Protein AF-A0A942DAX3-F1 (afdb_monomer)

Mean predicted aligned error: 3.67 Å

Nearest PDB structures (foldseek):
  7zh0-assembly1_A  TM=3.388E-01  e=2.167E+00  Homo sapiens
  7zh6-assembly1_A  TM=3.340E-01  e=2.064E+00  Homo sapiens
  6rw3-assembly4_D  TM=3.024E-01  e=4.294E+00  Plasmodium falciparum
  6m2l-assembly2_B  TM=2.937E-01  e=8.103E+00  Plasmodium falciparum
  4pgr-assembly1_A  TM=2.051E-01  e=5.221E+00  Bacillus subtilis subsp. subtilis str. 168

Sequence (147 aa):
MIRALINGLAGACALTVAHELVRKSKPNAPRLDILGMRSVSKVMSAFGIEPPTGETLKKYALVTDIVSNAIMFSGVGAKPGISPWLKGINLGLMAGVGAVTVPEKVGLGKDAALLTKKTTATAVTTVGLYVLGGLAAAAVAQIGRKK

Solvent-accessible surface area (backbone atoms only — not comparable to full-atom values): 7173 Å² total; per-residue (Å²): 110,69,70,20,46,53,16,1,39,46,7,18,52,47,25,54,52,52,47,53,53,44,43,76,75,34,97,70,40,44,35,62,69,58,50,33,32,42,50,48,38,50,54,32,48,74,72,75,37,86,54,68,61,74,68,61,26,49,52,52,18,52,52,49,50,40,52,53,36,11,60,59,31,14,59,31,52,67,56,84,96,59,60,28,53,62,41,6,43,51,54,7,45,54,49,15,51,42,62,44,62,42,38,65,75,69,74,54,53,97,60,35,36,50,31,23,42,69,42,73,69,16,31,51,47,40,25,50,38,31,26,50,10,14,42,45,11,12,54,49,35,48,62,69,62,78,109

Secondary structure (DSSP, 8-state):
-HHHHHHHHHHHHHHHHHHHHHHHH-TT---HHHHHHHHHHHHHHHTTPPPP-HHHHHHHHHHHHHHHHHHHHHHHHHSTTS-HHHHHHHHHHHHHHHHHHSTTTTTS-TTTTHHHHSSHHHHHHHHHHHHHHHHHHHHHHHHTT--

pLDDT: mean 93.31, std 7.3, range [48.12, 98.62]

Foldseek 3Di:
DVLLLVLLLQLLVQLVVLLVVQVVPDPQAAQLLLLLLLVQCVVCVVVVHHQDDDPVSSVVSSVCSSNVSSVLLSVLQDDPPDQSLVSLQVSLQVVLVCCQPVQCVPCSDPCSNSNQPVDPVSSVNSSVSSSSSSNSSSVSSVVVVVD

Structure (mmCIF, N/CA/C/O backbone):
data_AF-A0A942DAX3-F1
#
_entry.id   AF-A0A942DAX3-F1
#
loop_
_atom_site.group_PDB
_atom_site.id
_atom_site.type_symbol
_atom_site.label_atom_id
_atom_site.label_alt_id
_atom_site.label_comp_id
_atom_site.label_asym_id
_atom_site.label_entity_id
_atom_site.label_seq_id
_atom_site.pdbx_PDB_ins_code
_atom_site.Cartn_x
_atom_site.Cartn_y
_atom_site.Cartn_z
_atom_site.occupancy
_atom_site.B_iso_or_equiv
_atom_site.auth_seq_id
_atom_site.auth_comp_id
_atom_site.auth_asym_id
_atom_site.auth_atom_id
_atom_site.pdbx_PDB_model_num
ATOM 1 N N . MET A 1 1 ? 7.184 -8.492 -19.674 1.00 74.00 1 MET A N 1
ATOM 2 C CA . MET A 1 1 ? 6.366 -8.998 -18.549 1.00 74.00 1 MET A CA 1
ATOM 3 C C . MET A 1 1 ? 7.163 -9.107 -17.245 1.00 74.00 1 MET A C 1
ATOM 5 O O . MET A 1 1 ? 6.914 -8.326 -16.342 1.00 74.00 1 MET A O 1
ATOM 9 N N . ILE A 1 2 ? 8.170 -9.987 -17.151 1.00 86.12 2 ILE A N 1
ATOM 10 C CA . ILE A 1 2 ? 8.876 -10.295 -15.885 1.00 86.12 2 ILE A CA 1
ATOM 11 C C . I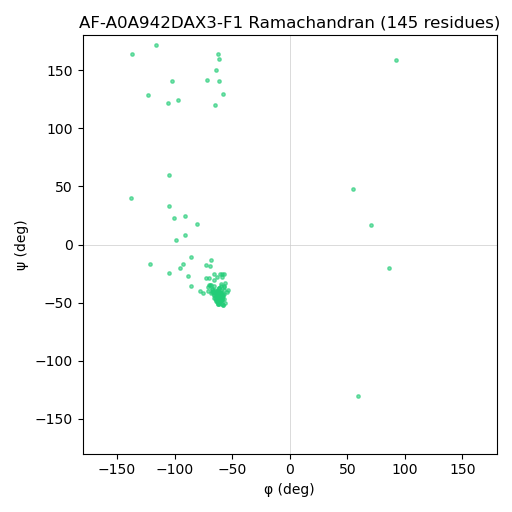LE A 1 2 ? 9.514 -9.059 -15.227 1.00 86.12 2 ILE A C 1
ATOM 13 O O . ILE A 1 2 ? 9.329 -8.834 -14.038 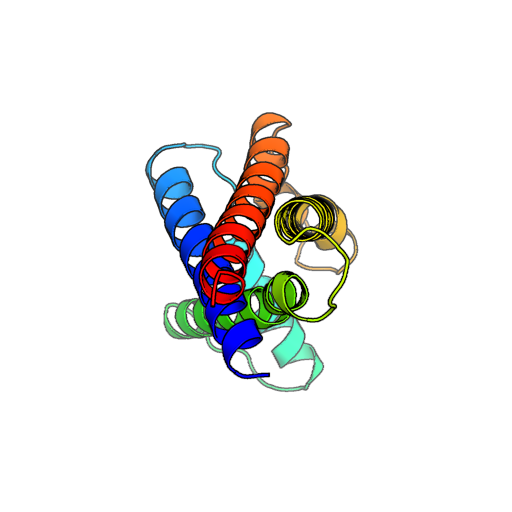1.00 86.12 2 ILE A O 1
ATOM 17 N N . ARG A 1 3 ? 10.188 -8.191 -15.998 1.00 87.69 3 ARG A N 1
ATOM 18 C CA . ARG A 1 3 ? 10.778 -6.946 -15.459 1.00 87.69 3 ARG A CA 1
ATOM 19 C C . ARG A 1 3 ? 9.741 -6.009 -14.824 1.00 87.69 3 ARG A C 1
ATOM 21 O O . ARG A 1 3 ? 10.060 -5.346 -13.845 1.00 87.69 3 ARG A O 1
ATOM 28 N N . ALA A 1 4 ? 8.522 -5.969 -15.367 1.00 87.81 4 ALA A N 1
ATOM 29 C CA . ALA A 1 4 ? 7.418 -5.188 -14.812 1.00 87.81 4 ALA A CA 1
ATOM 30 C C . ALA A 1 4 ? 6.904 -5.797 -13.499 1.00 87.81 4 ALA A C 1
ATOM 32 O O . ALA A 1 4 ? 6.605 -5.087 -12.553 1.00 87.81 4 ALA A O 1
ATOM 33 N N . LEU A 1 5 ? 6.870 -7.121 -13.382 1.00 91.50 5 LEU A N 1
ATOM 34 C CA . LEU A 1 5 ? 6.515 -7.754 -12.111 1.00 91.50 5 LEU A CA 1
ATOM 35 C C . LEU A 1 5 ? 7.583 -7.507 -11.036 1.00 91.50 5 LEU A C 1
ATOM 37 O O . LEU A 1 5 ? 7.237 -7.223 -9.896 1.00 91.50 5 LEU A O 1
ATOM 41 N N . ILE A 1 6 ? 8.870 -7.531 -11.402 1.00 93.31 6 ILE A N 1
ATOM 42 C CA . ILE A 1 6 ? 9.977 -7.257 -10.467 1.00 93.31 6 ILE A CA 1
ATOM 43 C C . ILE A 1 6 ? 9.910 -5.825 -9.924 1.00 93.31 6 ILE A C 1
ATOM 45 O O . ILE A 1 6 ? 10.032 -5.617 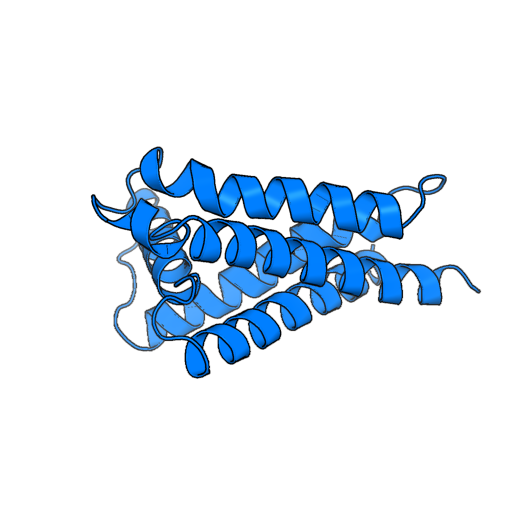-8.719 1.00 93.31 6 ILE A O 1
ATOM 49 N N . ASN A 1 7 ? 9.715 -4.825 -10.791 1.00 93.00 7 ASN A N 1
ATOM 50 C CA . ASN A 1 7 ? 9.616 -3.442 -10.323 1.00 93.00 7 ASN A CA 1
ATOM 51 C C . ASN A 1 7 ? 8.324 -3.182 -9.533 1.00 93.00 7 ASN A C 1
ATOM 53 O O . ASN A 1 7 ? 8.370 -2.478 -8.525 1.00 93.00 7 ASN A O 1
ATOM 57 N N . GLY A 1 8 ? 7.215 -3.823 -9.907 1.00 95.88 8 GLY A N 1
ATOM 58 C CA . GLY A 1 8 ? 5.992 -3.815 -9.115 1.00 95.88 8 GLY A CA 1
ATOM 59 C C . GLY A 1 8 ? 6.196 -4.384 -7.711 1.00 95.88 8 GLY A C 1
ATOM 60 O O . GLY A 1 8 ? 5.835 -3.740 -6.727 1.00 95.88 8 GLY A O 1
ATOM 61 N N . LEU A 1 9 ? 6.849 -5.545 -7.607 1.00 97.38 9 LEU A N 1
ATOM 62 C CA . LEU A 1 9 ? 7.170 -6.186 -6.331 1.00 97.38 9 LEU A CA 1
ATOM 63 C C . LEU A 1 9 ? 8.057 -5.300 -5.449 1.00 97.38 9 LEU A C 1
ATOM 65 O O . LEU A 1 9 ? 7.806 -5.190 -4.253 1.00 97.38 9 LEU A O 1
ATOM 69 N N . ALA A 1 10 ? 9.048 -4.617 -6.028 1.00 97.31 10 ALA A N 1
ATOM 70 C CA . ALA A 1 10 ? 9.873 -3.667 -5.284 1.00 97.31 10 ALA A CA 1
ATOM 71 C C . ALA A 1 10 ? 9.039 -2.522 -4.681 1.00 97.31 10 ALA A C 1
ATOM 73 O O . ALA A 1 10 ? 9.229 -2.173 -3.516 1.00 97.31 10 ALA A O 1
ATOM 74 N N . GLY A 1 11 ? 8.086 -1.977 -5.445 1.00 98.00 11 GLY A N 1
ATOM 75 C CA . GLY A 1 11 ? 7.155 -0.962 -4.949 1.00 98.00 11 GLY A CA 1
ATOM 76 C C . GLY A 1 11 ? 6.235 -1.474 -3.842 1.00 98.00 11 GLY A C 1
ATOM 77 O O . GLY A 1 11 ? 6.053 -0.791 -2.835 1.00 98.00 11 GLY A O 1
ATOM 78 N N . ALA A 1 12 ? 5.710 -2.692 -3.993 1.00 98.38 12 ALA A N 1
ATOM 79 C CA . ALA A 1 12 ? 4.874 -3.340 -2.986 1.00 98.38 12 ALA A CA 1
ATOM 80 C C . ALA A 1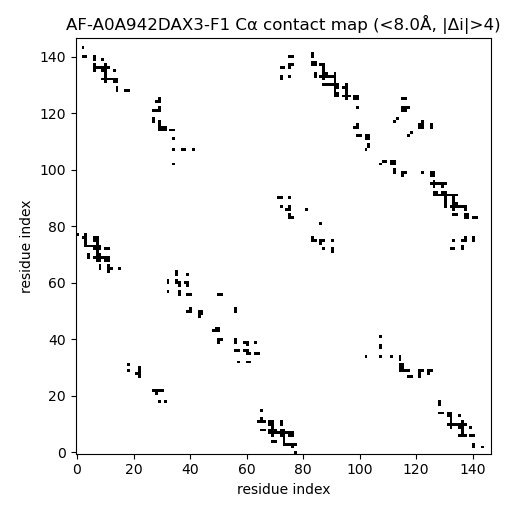 12 ? 5.636 -3.550 -1.671 1.00 98.38 12 ALA A C 1
ATOM 82 O O . ALA A 1 12 ? 5.184 -3.099 -0.624 1.00 98.38 12 ALA A O 1
ATOM 83 N N . CYS A 1 13 ? 6.836 -4.136 -1.725 1.00 98.25 13 CYS A N 1
ATOM 84 C CA . CYS A 1 13 ? 7.670 -4.336 -0.542 1.00 98.25 13 CYS A CA 1
ATOM 85 C C . CYS A 1 13 ? 8.045 -3.009 0.133 1.00 98.25 13 CYS A C 1
ATOM 87 O O . CYS A 1 13 ? 7.994 -2.915 1.358 1.00 98.25 13 CYS A O 1
ATOM 89 N N . ALA A 1 14 ? 8.391 -1.976 -0.645 1.00 98.44 14 ALA A N 1
ATOM 90 C CA . ALA A 1 14 ? 8.702 -0.655 -0.103 1.00 98.44 14 ALA A CA 1
ATOM 91 C C . ALA A 1 14 ? 7.500 -0.043 0.634 1.00 98.44 14 ALA A C 1
ATOM 93 O O . ALA A 1 14 ? 7.656 0.444 1.753 1.00 98.44 14 ALA A O 1
ATOM 94 N N . LEU A 1 15 ? 6.304 -0.121 0.039 1.00 98.44 15 LEU A N 1
ATOM 95 C CA . LEU A 1 15 ? 5.053 0.303 0.667 1.00 98.44 15 LEU A CA 1
ATOM 96 C C . LEU A 1 15 ? 4.792 -0.464 1.972 1.00 98.44 15 LEU A C 1
ATOM 98 O O . LEU A 1 15 ? 4.573 0.165 3.006 1.00 98.44 15 LEU A O 1
ATOM 102 N N . THR A 1 16 ? 4.857 -1.796 1.946 1.00 98.06 16 THR A N 1
ATOM 103 C CA . THR A 1 16 ? 4.588 -2.645 3.116 1.00 98.06 16 THR A CA 1
ATOM 104 C C . THR A 1 16 ? 5.573 -2.369 4.257 1.00 98.06 16 THR A C 1
ATOM 106 O O . THR A 1 16 ? 5.161 -2.185 5.402 1.00 98.06 16 THR A O 1
ATOM 109 N N . VAL A 1 17 ? 6.875 -2.276 3.965 1.00 98.31 17 VAL A N 1
ATOM 110 C CA . VAL A 1 17 ? 7.896 -1.978 4.985 1.00 98.31 17 VAL A CA 1
ATOM 111 C C . VAL A 1 17 ? 7.714 -0.568 5.544 1.00 98.31 17 VAL A C 1
ATOM 113 O O . VAL A 1 17 ? 7.725 -0.389 6.762 1.00 98.31 17 VAL A O 1
ATOM 116 N N . ALA A 1 18 ? 7.509 0.434 4.684 1.00 98.06 18 ALA A N 1
ATOM 117 C CA . ALA A 1 18 ? 7.293 1.809 5.126 1.00 98.06 18 ALA A CA 1
ATOM 118 C C . ALA A 1 18 ? 6.026 1.936 5.983 1.00 98.06 18 ALA A C 1
ATOM 120 O O . ALA A 1 18 ? 6.038 2.633 7.000 1.00 98.06 18 ALA A O 1
ATOM 121 N N . HIS A 1 19 ? 4.952 1.233 5.612 1.00 97.50 19 HIS A N 1
ATOM 122 C CA . HIS A 1 19 ? 3.724 1.175 6.400 1.00 97.50 19 HIS A CA 1
ATOM 123 C C . HIS A 1 19 ? 3.986 0.608 7.795 1.00 97.50 19 HIS A C 1
ATOM 125 O O . HIS A 1 19 ? 3.605 1.244 8.778 1.00 97.50 19 HIS A O 1
ATOM 131 N N . GLU A 1 20 ? 4.688 -0.522 7.900 1.00 97.31 20 GLU A N 1
ATOM 132 C CA . GLU A 1 20 ? 4.981 -1.128 9.201 1.00 97.31 20 GLU A CA 1
ATOM 133 C C . GLU A 1 20 ? 5.906 -0.268 10.071 1.00 97.31 20 GLU A C 1
ATOM 135 O O . GLU A 1 20 ? 5.705 -0.174 11.285 1.00 97.31 20 GLU A O 1
ATOM 140 N N . LEU A 1 21 ? 6.876 0.429 9.472 1.00 97.44 21 LEU A N 1
ATOM 141 C CA . LEU A 1 21 ? 7.705 1.399 10.192 1.00 97.44 21 LEU A CA 1
ATOM 142 C C . LEU A 1 21 ? 6.857 2.550 10.746 1.00 97.44 21 LEU A C 1
ATOM 144 O O . LEU A 1 21 ? 6.894 2.834 11.943 1.00 97.44 21 LEU A O 1
ATOM 148 N N . VAL A 1 22 ? 6.029 3.172 9.903 1.00 96.62 22 VAL A N 1
ATOM 149 C CA . VAL A 1 22 ? 5.132 4.260 10.321 1.00 96.62 22 VAL A CA 1
ATOM 150 C C . VAL A 1 22 ? 4.172 3.793 11.413 1.00 96.62 22 VAL A C 1
ATOM 152 O O . VAL A 1 22 ? 3.960 4.512 12.392 1.00 96.62 22 VAL A O 1
ATOM 155 N N . ARG A 1 23 ? 3.618 2.586 11.272 1.00 95.81 23 ARG A N 1
ATOM 156 C CA . ARG A 1 23 ? 2.702 1.977 12.236 1.00 95.81 23 ARG A CA 1
ATOM 157 C C . ARG A 1 23 ? 3.339 1.781 13.607 1.00 95.81 23 ARG A C 1
ATOM 159 O O . ARG A 1 23 ? 2.679 2.043 14.609 1.00 95.81 23 ARG A O 1
ATOM 166 N N . LYS A 1 24 ? 4.595 1.335 13.662 1.00 95.62 24 LYS A N 1
ATOM 167 C CA . LYS A 1 24 ? 5.320 1.146 14.928 1.00 95.62 24 LYS A CA 1
ATOM 168 C C . LYS A 1 24 ? 5.737 2.466 15.575 1.00 95.62 24 LYS A C 1
ATOM 170 O O . LYS A 1 24 ? 5.838 2.527 16.795 1.00 95.62 24 LYS A O 1
ATOM 175 N N . SER A 1 25 ? 5.963 3.513 14.782 1.00 94.12 25 SER A N 1
ATOM 176 C CA . SER A 1 25 ? 6.488 4.790 15.283 1.00 94.12 25 SER A CA 1
ATOM 177 C C . SER A 1 25 ? 5.428 5.848 15.601 1.00 94.12 25 SER A C 1
ATOM 179 O O . SER A 1 25 ? 5.734 6.789 16.331 1.00 94.12 25 SER A O 1
ATOM 181 N N . LYS A 1 26 ? 4.205 5.761 15.054 1.00 90.94 26 LYS A N 1
ATOM 182 C CA . LYS A 1 26 ? 3.173 6.801 15.230 1.00 90.94 26 LYS A CA 1
ATOM 183 C C . LYS A 1 26 ? 1.874 6.253 15.842 1.00 90.94 26 LYS A C 1
ATOM 185 O O . LYS A 1 26 ? 1.271 5.356 15.259 1.00 90.94 26 LYS A O 1
ATOM 190 N N . PRO A 1 27 ? 1.344 6.870 16.920 1.00 87.56 27 PRO A N 1
ATOM 191 C CA . PRO A 1 27 ? 0.091 6.434 17.551 1.00 87.56 27 PRO A CA 1
ATOM 192 C C . PRO A 1 27 ? -1.137 6.471 16.628 1.00 87.56 27 PRO A C 1
ATOM 194 O O . PRO A 1 27 ? -2.009 5.613 16.708 1.00 87.56 27 PRO A O 1
ATOM 197 N N . ASN A 1 28 ? -1.207 7.465 15.736 1.00 89.75 28 ASN A N 1
ATOM 198 C CA . ASN A 1 28 ? -2.303 7.644 14.775 1.00 89.75 28 ASN A CA 1
ATOM 199 C C . ASN A 1 28 ? -1.884 7.243 13.351 1.00 89.75 28 ASN A C 1
ATOM 201 O O . ASN A 1 28 ? -2.287 7.875 12.378 1.00 89.75 28 ASN A O 1
ATOM 205 N N . ALA A 1 29 ? -1.017 6.240 13.220 1.00 93.50 29 ALA A N 1
ATOM 206 C CA . ALA A 1 29 ? -0.649 5.705 11.919 1.00 93.50 29 ALA A CA 1
ATOM 207 C C . ALA A 1 29 ? -1.848 5.056 11.205 1.00 93.50 29 ALA A C 1
ATOM 209 O O . ALA A 1 29 ? -2.723 4.486 11.867 1.00 93.50 29 ALA A O 1
ATOM 210 N N . PRO A 1 30 ? -1.870 5.074 9.860 1.00 95.88 30 PRO A N 1
ATOM 211 C CA . PRO A 1 30 ? -2.864 4.323 9.113 1.00 95.88 30 PRO A CA 1
ATOM 212 C C . PRO A 1 30 ? -2.744 2.820 9.394 1.00 95.88 30 PRO A C 1
ATOM 214 O O . PRO A 1 30 ? -1.651 2.258 9.499 1.00 95.88 30 PRO A O 1
ATOM 217 N N . ARG A 1 31 ? -3.888 2.152 9.502 1.00 96.50 31 ARG A N 1
ATOM 218 C CA . ARG A 1 31 ? -4.038 0.726 9.809 1.00 96.50 31 ARG A CA 1
ATOM 219 C C . ARG A 1 31 ? -4.403 -0.071 8.559 1.00 96.50 31 ARG A C 1
ATOM 221 O O . ARG A 1 31 ? -5.449 -0.720 8.504 1.00 96.50 31 ARG A O 1
ATOM 228 N N . LEU A 1 32 ? -3.524 -0.011 7.552 1.00 95.75 32 LEU A N 1
ATOM 229 C CA . LEU A 1 32 ? -3.649 -0.793 6.314 1.00 95.75 32 LEU A CA 1
ATOM 230 C C . LEU A 1 32 ? -3.670 -2.305 6.590 1.00 95.75 32 LEU A C 1
ATOM 232 O O . LEU A 1 32 ? -4.345 -3.042 5.882 1.00 95.75 32 LEU A O 1
ATOM 236 N N . ASP A 1 33 ? -3.043 -2.748 7.683 1.00 95.31 33 ASP A N 1
ATOM 237 C CA . ASP A 1 33 ? -3.088 -4.129 8.171 1.00 95.31 33 ASP A CA 1
ATOM 238 C C . ASP A 1 33 ? -4.522 -4.585 8.487 1.00 95.31 33 ASP A C 1
ATOM 240 O O . ASP A 1 33 ? -4.971 -5.641 8.037 1.00 95.31 33 ASP A O 1
ATOM 244 N N . ILE A 1 34 ? -5.279 -3.765 9.222 1.00 95.94 34 ILE A N 1
ATOM 245 C CA . ILE A 1 34 ? -6.679 -4.059 9.552 1.00 95.94 34 ILE A CA 1
ATOM 246 C C . ILE A 1 34 ? -7.557 -3.930 8.308 1.00 95.94 34 ILE A C 1
ATOM 248 O O . ILE A 1 34 ? -8.449 -4.754 8.096 1.00 95.94 34 ILE A O 1
ATOM 252 N N . LEU A 1 35 ? -7.301 -2.918 7.476 1.00 95.62 35 LEU A N 1
ATOM 253 C CA . LEU A 1 35 ? -8.049 -2.712 6.240 1.00 95.62 35 LEU A CA 1
ATOM 254 C C . LEU A 1 35 ? -7.912 -3.913 5.291 1.00 95.62 35 LEU A C 1
ATOM 256 O O . LEU A 1 35 ? -8.913 -4.366 4.731 1.00 95.62 35 LEU A O 1
ATOM 260 N N . GLY A 1 36 ? -6.699 -4.455 5.158 1.00 95.38 36 GLY A N 1
ATOM 261 C CA . GLY A 1 36 ? -6.410 -5.646 4.365 1.00 95.38 36 GLY A CA 1
ATOM 262 C C . GLY A 1 36 ? -7.146 -6.875 4.892 1.00 95.38 36 GLY A C 1
ATOM 263 O O . GLY A 1 36 ? -7.837 -7.542 4.126 1.00 95.38 36 GLY A O 1
ATOM 264 N N . MET A 1 37 ? -7.092 -7.127 6.207 1.00 97.19 37 MET A N 1
ATOM 265 C CA . MET A 1 37 ? -7.832 -8.239 6.824 1.00 97.19 37 MET A CA 1
ATOM 266 C C . MET A 1 37 ? -9.332 -8.154 6.546 1.00 97.19 37 MET A C 1
ATOM 268 O O . MET A 1 37 ? -9.932 -9.134 6.117 1.00 97.19 37 MET A O 1
ATOM 272 N N . ARG A 1 38 ? -9.939 -6.975 6.725 1.00 96.25 38 ARG A N 1
ATOM 273 C CA . ARG A 1 38 ? -11.375 -6.787 6.469 1.00 96.25 38 ARG A CA 1
ATOM 274 C C . ARG A 1 38 ? -11.730 -6.966 4.998 1.00 96.25 38 ARG A C 1
ATOM 276 O O . ARG A 1 38 ? -12.766 -7.551 4.695 1.00 96.25 38 ARG A O 1
ATOM 283 N N . SER A 1 39 ? -10.876 -6.480 4.101 1.00 95.50 39 SER A N 1
ATOM 284 C CA . SER A 1 39 ? -11.054 -6.647 2.656 1.00 95.50 39 SER A CA 1
ATOM 285 C C . SER A 1 39 ? -11.018 -8.122 2.264 1.00 95.50 39 SER A C 1
ATOM 287 O O . SER A 1 39 ? -11.946 -8.593 1.612 1.00 95.50 39 SER A O 1
ATOM 289 N N . VAL A 1 40 ? -10.011 -8.871 2.728 1.00 96.81 40 VAL A N 1
ATOM 290 C CA . VAL A 1 40 ? -9.903 -10.316 2.475 1.00 96.81 40 VAL A CA 1
ATOM 291 C C . VAL A 1 40 ? -11.095 -11.067 3.059 1.00 96.81 40 VAL A C 1
ATOM 293 O O . VAL A 1 40 ? -11.745 -11.812 2.329 1.00 96.81 40 VAL A O 1
ATOM 296 N N . SER A 1 41 ? -11.446 -10.830 4.329 1.00 96.75 41 SER A N 1
ATOM 297 C CA . SER A 1 41 ? -12.597 -11.493 4.955 1.00 96.75 41 SER A CA 1
ATOM 298 C C . SER A 1 41 ? -13.892 -11.245 4.190 1.00 96.75 41 SER A C 1
ATOM 300 O O . SER A 1 41 ? -14.674 -12.173 3.982 1.00 96.75 41 SER A O 1
ATOM 302 N N . LYS A 1 42 ? -14.110 -10.005 3.740 1.00 95.38 42 LYS A N 1
ATOM 303 C CA . LYS A 1 42 ? -15.287 -9.643 2.952 1.00 95.38 42 LYS A CA 1
ATOM 304 C C . LYS A 1 42 ? -15.310 -10.356 1.603 1.00 95.38 42 LYS A C 1
ATOM 306 O O . LYS A 1 42 ? -16.352 -10.889 1.234 1.00 95.38 42 LYS A O 1
ATOM 311 N N . VAL A 1 43 ? -14.191 -10.363 0.879 1.00 95.31 43 VAL A N 1
ATOM 312 C CA . VAL A 1 43 ? -14.094 -11.034 -0.425 1.00 95.31 43 VAL A CA 1
ATOM 313 C C . VAL A 1 43 ? -14.351 -12.531 -0.270 1.00 95.31 43 VAL A C 1
ATOM 315 O O . VAL A 1 43 ? -15.196 -13.061 -0.978 1.00 95.31 43 VAL A O 1
ATOM 318 N N . MET A 1 44 ? -13.711 -13.201 0.693 1.00 96.94 44 MET A N 1
ATOM 319 C CA . MET A 1 44 ? -13.928 -14.635 0.935 1.00 96.94 44 MET A CA 1
ATOM 320 C C . MET A 1 44 ? -15.394 -14.935 1.260 1.00 96.94 44 MET A C 1
ATOM 322 O O . MET A 1 44 ? -15.996 -15.796 0.620 1.00 96.94 44 MET A O 1
ATOM 326 N N . SER A 1 45 ? -15.999 -14.143 2.151 1.00 95.81 45 SER A N 1
ATOM 327 C CA . SER A 1 45 ? -17.414 -14.297 2.510 1.00 95.81 45 SER A CA 1
ATOM 328 C C . SER A 1 45 ? -18.341 -14.098 1.306 1.00 95.81 45 SER A C 1
ATOM 330 O O . SER A 1 45 ? -19.328 -14.813 1.167 1.00 95.81 45 SER A O 1
ATOM 332 N N . ALA A 1 46 ? -18.018 -13.164 0.403 1.00 95.50 46 ALA A N 1
ATOM 333 C CA . ALA A 1 46 ? -18.789 -12.934 -0.819 1.00 95.50 46 ALA A CA 1
ATOM 334 C C . ALA A 1 46 ? -18.740 -14.122 -1.797 1.00 95.50 46 ALA A C 1
ATOM 336 O O . ALA A 1 46 ? -19.674 -14.306 -2.573 1.00 95.50 46 ALA A O 1
ATOM 337 N N . PHE A 1 47 ? -17.688 -14.943 -1.735 1.00 96.94 47 PHE A N 1
ATOM 338 C CA . PHE A 1 47 ? -17.571 -16.199 -2.481 1.00 96.94 47 PHE A CA 1
ATOM 339 C C . PHE A 1 47 ? -18.096 -17.421 -1.704 1.00 96.94 47 PHE A C 1
ATOM 341 O O . PHE A 1 47 ? -17.902 -18.549 -2.148 1.00 96.94 47 PHE A O 1
ATOM 348 N N . GLY A 1 48 ? -18.747 -17.225 -0.550 1.00 96.62 48 GLY A N 1
ATOM 349 C CA . GLY A 1 48 ? -19.237 -18.322 0.293 1.00 96.62 48 GLY A CA 1
ATOM 350 C C . GLY A 1 48 ? -18.126 -19.104 1.003 1.00 96.62 48 GLY A C 1
ATOM 351 O O . GLY A 1 48 ? -18.361 -20.215 1.469 1.00 96.62 48 GLY A O 1
ATOM 352 N N . ILE A 1 49 ? -16.917 -18.542 1.078 1.00 97.31 49 ILE A N 1
ATOM 353 C CA . ILE A 1 49 ? -15.767 -19.143 1.752 1.00 97.31 49 ILE A CA 1
ATOM 354 C C . ILE A 1 49 ? -15.670 -18.544 3.152 1.00 97.31 49 ILE A C 1
ATOM 356 O O . ILE A 1 49 ? -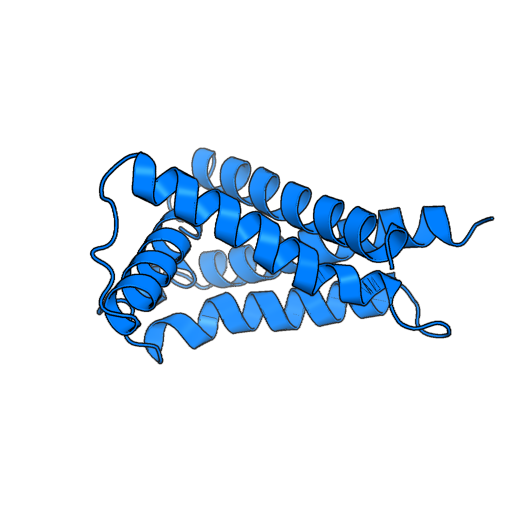15.566 -17.324 3.304 1.00 97.31 49 ILE A O 1
ATOM 360 N N . GLU A 1 50 ? -15.662 -19.394 4.177 1.00 96.75 50 GLU A N 1
ATOM 361 C CA . GLU A 1 50 ? -15.456 -18.943 5.551 1.00 96.75 50 GLU A CA 1
ATOM 362 C C . GLU A 1 50 ? -14.038 -18.358 5.703 1.00 96.75 50 GLU A C 1
ATOM 364 O O . GL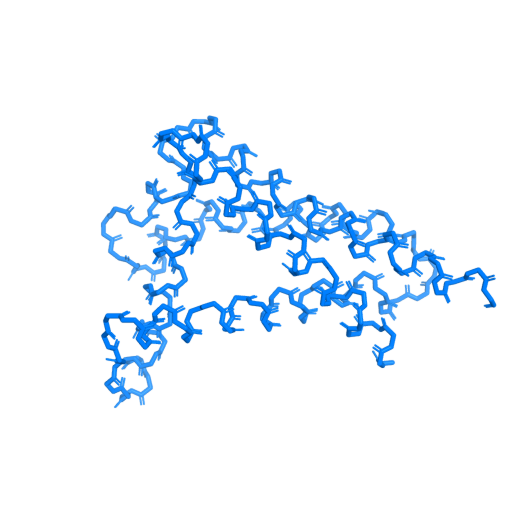U A 1 50 ? -13.046 -19.046 5.431 1.00 96.75 50 GLU A O 1
ATOM 369 N N . PRO A 1 51 ? -13.902 -17.074 6.079 1.00 95.94 51 PRO A N 1
ATOM 370 C CA . PRO A 1 51 ? -12.594 -16.458 6.190 1.00 95.94 51 PRO A CA 1
ATOM 371 C C . PRO A 1 51 ? -11.843 -16.998 7.413 1.00 95.94 51 PRO A C 1
ATOM 373 O O . PRO A 1 51 ? -12.433 -17.144 8.486 1.00 95.94 51 PRO A O 1
ATOM 376 N N . PRO A 1 52 ? -10.521 -17.224 7.308 1.00 95.88 52 PRO A N 1
ATOM 377 C CA . PRO A 1 52 ? -9.720 -17.591 8.464 1.00 95.88 52 PRO A CA 1
ATOM 378 C C . PRO A 1 52 ? -9.734 -16.465 9.504 1.00 95.88 52 PRO A C 1
ATOM 380 O O . PRO A 1 52 ? -10.041 -15.309 9.203 1.00 95.88 52 PRO A O 1
ATOM 383 N N . THR A 1 53 ? -9.331 -16.783 10.730 1.00 95.06 53 THR A N 1
ATOM 384 C CA . THR A 1 53 ? -9.246 -15.821 11.835 1.00 95.06 53 THR A CA 1
ATOM 385 C C . THR A 1 53 ? -7.802 -15.644 12.316 1.00 95.06 53 THR A C 1
ATOM 387 O O . THR A 1 53 ? -6.874 -16.327 11.869 1.00 95.06 53 THR A O 1
ATOM 390 N N . GLY A 1 54 ? -7.585 -14.668 13.203 1.00 95.69 54 GLY A N 1
ATOM 391 C CA . GLY A 1 54 ? -6.318 -14.493 13.912 1.00 95.69 54 GLY A CA 1
ATOM 392 C C . GLY A 1 54 ? -5.104 -14.278 13.001 1.00 95.69 54 GLY A C 1
ATOM 393 O O . GLY A 1 54 ? -5.095 -13.405 12.132 1.00 95.69 54 GLY A O 1
ATOM 394 N N . GLU A 1 55 ? -4.036 -15.035 13.246 1.00 97.00 55 GLU A N 1
ATOM 395 C CA . GLU A 1 55 ? -2.764 -14.896 12.528 1.00 97.00 55 GLU A CA 1
ATOM 396 C C . GLU A 1 55 ? -2.844 -15.360 11.070 1.00 97.00 55 GLU A C 1
ATOM 398 O O . GLU A 1 55 ? -2.231 -14.750 10.192 1.00 97.00 55 GLU A O 1
ATOM 403 N N . THR A 1 56 ? -3.639 -16.391 10.790 1.00 97.62 56 THR A N 1
ATOM 404 C CA . THR A 1 56 ? -3.836 -16.880 9.424 1.00 97.62 56 THR A CA 1
ATOM 405 C C . THR A 1 56 ? -4.459 -15.791 8.556 1.00 97.62 56 THR A C 1
ATOM 407 O O . THR A 1 56 ? -3.941 -15.501 7.480 1.00 97.62 56 THR A O 1
ATOM 410 N N . LEU A 1 57 ? -5.481 -15.088 9.057 1.00 97.81 57 LEU A N 1
ATOM 411 C CA . LEU A 1 57 ? -6.070 -13.953 8.342 1.00 97.81 57 LEU A CA 1
ATOM 412 C C . LEU A 1 57 ? -5.057 -12.836 8.073 1.00 97.81 57 LEU A C 1
ATOM 414 O O . LEU A 1 57 ? -5.022 -12.285 6.974 1.00 97.81 57 LEU A O 1
ATOM 418 N N . LYS A 1 58 ? -4.199 -12.525 9.053 1.00 97.25 58 LYS A N 1
ATOM 419 C CA . LYS A 1 58 ? -3.127 -11.530 8.888 1.00 97.25 58 LYS A CA 1
ATOM 420 C C . LYS A 1 58 ? -2.163 -11.919 7.767 1.00 97.25 58 LYS A C 1
ATOM 422 O O . LYS A 1 58 ? -1.814 -11.067 6.956 1.00 97.25 58 LYS A O 1
ATOM 427 N N . LYS A 1 59 ? -1.758 -13.192 7.695 1.00 97.81 59 LYS A N 1
ATOM 428 C CA . LYS A 1 59 ? -0.874 -13.701 6.629 1.00 97.81 59 LYS A CA 1
ATOM 429 C C . LYS A 1 59 ? -1.542 -13.609 5.259 1.00 97.81 59 LYS A C 1
ATOM 431 O O . LYS A 1 59 ? -0.920 -13.122 4.320 1.00 97.81 59 LYS A O 1
ATOM 436 N N . TYR A 1 60 ? -2.811 -14.001 5.158 1.00 97.88 60 TYR A N 1
ATOM 437 C CA . TYR A 1 60 ? -3.579 -13.886 3.914 1.00 97.88 60 TYR A CA 1
ATOM 438 C C . TYR A 1 60 ? -3.710 -12.428 3.463 1.00 97.88 60 TYR A C 1
ATOM 440 O O . TYR A 1 60 ? -3.497 -12.129 2.288 1.00 97.88 60 TYR A O 1
ATOM 448 N N . ALA A 1 61 ? -3.999 -11.514 4.392 1.00 97.44 61 ALA A N 1
ATOM 449 C CA . ALA A 1 61 ? -4.058 -10.084 4.115 1.00 97.44 61 ALA A CA 1
ATOM 450 C C . ALA A 1 61 ? -2.714 -9.534 3.626 1.00 97.44 61 ALA A C 1
ATOM 452 O O . ALA A 1 61 ? -2.688 -8.839 2.617 1.00 97.44 61 ALA A O 1
ATOM 453 N N . LEU A 1 62 ? -1.606 -9.890 4.284 1.00 97.88 62 LEU A N 1
ATOM 454 C CA . LEU A 1 62 ? -0.262 -9.467 3.885 1.00 97.88 62 LEU A CA 1
ATOM 455 C C . LEU A 1 62 ? 0.105 -9.963 2.480 1.00 97.88 62 LEU A C 1
ATOM 457 O O . LEU A 1 62 ? 0.582 -9.187 1.658 1.00 97.88 62 LEU A O 1
ATOM 461 N N . VAL A 1 63 ? -0.133 -11.246 2.190 1.00 97.88 63 VAL A N 1
ATOM 462 C CA . VAL A 1 63 ? 0.146 -11.820 0.863 1.00 97.88 63 VAL A CA 1
ATOM 463 C C . VAL A 1 63 ? -0.719 -11.148 -0.200 1.00 97.88 63 VAL A C 1
ATOM 465 O O . VAL A 1 63 ? -0.206 -10.750 -1.243 1.00 97.88 63 VAL A O 1
ATOM 468 N N . THR A 1 64 ? -2.014 -10.976 0.075 1.00 96.94 64 THR A N 1
ATOM 469 C CA . THR A 1 64 ? -2.946 -10.319 -0.851 1.00 96.94 64 THR A CA 1
ATOM 470 C C . THR A 1 64 ? -2.540 -8.872 -1.110 1.00 96.94 64 THR A C 1
ATOM 472 O O . THR A 1 64 ? -2.573 -8.438 -2.260 1.00 96.94 64 THR A O 1
ATOM 475 N N . ASP A 1 65 ? -2.122 -8.140 -0.076 1.00 96.69 65 ASP A N 1
ATOM 476 C CA . ASP A 1 65 ? -1.636 -6.765 -0.194 1.00 96.69 65 ASP A CA 1
ATOM 477 C C . ASP A 1 65 ? -0.379 -6.693 -1.072 1.00 96.69 65 ASP A C 1
ATOM 479 O O . ASP A 1 65 ? -0.367 -5.963 -2.064 1.00 96.69 65 ASP A O 1
ATOM 483 N N . ILE A 1 66 ? 0.638 -7.518 -0.794 1.00 97.94 66 ILE A N 1
ATOM 484 C CA . ILE A 1 66 ? 1.877 -7.553 -1.588 1.00 97.94 66 ILE A CA 1
ATOM 485 C C . ILE A 1 66 ? 1.580 -7.905 -3.048 1.00 97.94 66 ILE A C 1
ATOM 487 O O . ILE A 1 66 ? 2.062 -7.220 -3.950 1.00 97.94 66 ILE A O 1
ATOM 491 N N . VAL A 1 67 ? 0.778 -8.943 -3.302 1.00 97.81 67 VAL A N 1
ATOM 492 C CA . VAL A 1 67 ? 0.438 -9.380 -4.667 1.00 97.81 67 VAL A CA 1
ATOM 493 C C . VAL A 1 67 ? -0.349 -8.300 -5.408 1.00 97.81 67 VAL A C 1
ATOM 495 O O . VAL A 1 67 ? 0.009 -7.945 -6.532 1.00 97.81 67 VAL A O 1
ATOM 498 N N . SER A 1 68 ? -1.383 -7.737 -4.780 1.00 96.56 68 SER A N 1
ATOM 499 C CA . SER A 1 68 ? -2.232 -6.710 -5.399 1.00 96.56 68 SER A CA 1
ATOM 500 C C . SER A 1 68 ? -1.432 -5.450 -5.719 1.00 96.56 68 SER A C 1
ATOM 502 O O . SER A 1 68 ? -1.501 -4.935 -6.837 1.00 96.56 68 SER A O 1
ATOM 504 N N . ASN A 1 69 ? -0.605 -4.993 -4.776 1.00 97.81 69 ASN A N 1
ATOM 505 C CA . ASN A 1 69 ? 0.252 -3.830 -4.978 1.00 97.81 69 ASN A CA 1
ATOM 506 C C . ASN A 1 69 ? 1.355 -4.108 -6.004 1.00 97.81 69 ASN A C 1
ATOM 508 O O . ASN A 1 69 ? 1.683 -3.221 -6.790 1.00 97.81 69 ASN A O 1
ATOM 512 N N . ALA A 1 70 ? 1.900 -5.327 -6.063 1.00 97.44 70 ALA A N 1
ATOM 513 C CA . ALA A 1 70 ? 2.902 -5.688 -7.061 1.00 97.44 70 ALA A CA 1
ATOM 514 C C . ALA A 1 70 ? 2.313 -5.660 -8.475 1.00 97.44 70 ALA A C 1
ATOM 516 O O . ALA A 1 70 ? 2.920 -5.092 -9.385 1.00 97.44 70 ALA A O 1
ATOM 517 N N . ILE A 1 71 ? 1.106 -6.204 -8.655 1.00 96.69 71 ILE A N 1
ATOM 518 C CA . ILE A 1 71 ? 0.371 -6.131 -9.923 1.00 96.69 71 ILE A CA 1
ATOM 519 C C . ILE A 1 71 ? 0.094 -4.668 -10.280 1.00 96.69 71 ILE A C 1
ATOM 521 O O . ILE A 1 71 ? 0.414 -4.242 -11.390 1.00 96.69 71 ILE A O 1
ATOM 525 N N . MET A 1 72 ? -0.421 -3.879 -9.337 1.00 96.31 72 MET A N 1
ATOM 526 C CA . MET A 1 72 ? -0.704 -2.459 -9.546 1.00 96.31 72 MET A CA 1
ATOM 527 C C . MET A 1 72 ? 0.549 -1.675 -9.970 1.00 96.31 72 MET A C 1
ATOM 529 O O . MET A 1 72 ? 0.549 -1.000 -11.002 1.00 96.31 72 MET A O 1
ATOM 533 N N . PHE A 1 73 ? 1.646 -1.790 -9.218 1.00 97.06 73 PHE A N 1
ATOM 534 C CA . PHE A 1 73 ? 2.887 -1.070 -9.500 1.00 97.06 73 PHE A CA 1
ATOM 535 C C . PHE A 1 73 ? 3.647 -1.618 -10.712 1.00 97.06 73 PHE A C 1
ATOM 537 O O . PHE A 1 73 ? 4.443 -0.883 -11.298 1.00 97.06 73 PHE A O 1
ATOM 544 N N . SER A 1 74 ? 3.363 -2.838 -11.180 1.00 95.31 74 SER A N 1
ATOM 545 C CA . SER A 1 74 ? 3.932 -3.339 -12.441 1.00 95.31 74 SER A CA 1
ATOM 546 C C . SER A 1 74 ? 3.569 -2.459 -13.647 1.00 95.31 74 SER A C 1
ATOM 548 O O . SER A 1 74 ? 4.338 -2.355 -14.612 1.00 95.31 74 SER A O 1
ATOM 550 N N . GLY A 1 75 ? 2.449 -1.726 -13.563 1.00 93.81 75 GLY A N 1
ATOM 551 C CA . GLY A 1 75 ? 2.035 -0.732 -14.554 1.00 93.81 75 GLY A CA 1
ATOM 552 C C . GLY A 1 75 ? 3.070 0.377 -14.792 1.00 93.81 75 GLY A C 1
ATOM 553 O O . GLY A 1 75 ? 3.158 0.922 -15.901 1.00 93.81 75 GLY A O 1
ATOM 554 N N . VAL A 1 76 ? 3.936 0.655 -13.809 1.00 94.00 76 VAL A N 1
ATOM 555 C CA . VAL A 1 76 ? 5.060 1.595 -13.950 1.00 94.00 76 VAL A CA 1
ATOM 556 C C . VAL A 1 76 ? 5.989 1.169 -15.097 1.00 94.00 76 VAL A C 1
ATOM 558 O O . VAL A 1 76 ? 6.376 1.991 -15.938 1.00 94.00 76 VAL A O 1
ATOM 561 N N . GLY A 1 77 ? 6.277 -0.129 -15.211 1.00 84.88 77 GLY A N 1
ATOM 562 C CA . GLY A 1 77 ? 7.153 -0.689 -16.242 1.00 84.88 77 GLY A CA 1
ATOM 563 C C . GLY A 1 77 ? 6.486 -1.023 -17.583 1.00 84.88 77 GLY A C 1
ATOM 564 O O . GLY A 1 77 ? 7.202 -1.304 -18.539 1.00 84.88 77 GLY A O 1
ATOM 565 N N . ALA A 1 78 ? 5.152 -1.010 -17.683 1.00 78.38 78 ALA A N 1
ATOM 566 C CA . ALA A 1 78 ? 4.437 -1.679 -18.781 1.00 78.38 78 ALA A CA 1
ATOM 567 C C . ALA A 1 78 ? 4.484 -0.964 -20.152 1.00 78.38 78 ALA A C 1
ATOM 569 O O . ALA A 1 78 ? 4.646 -1.617 -21.177 1.00 78.38 78 ALA A O 1
ATOM 570 N N . LYS A 1 79 ? 4.347 0.371 -20.192 1.00 74.00 79 LYS A N 1
ATOM 571 C CA . LYS A 1 79 ? 4.248 1.155 -21.449 1.00 74.00 79 LYS A CA 1
ATOM 572 C C . LYS A 1 79 ? 5.528 1.951 -21.788 1.00 74.00 79 LYS A C 1
ATOM 574 O O . LYS A 1 79 ? 5.908 2.813 -20.990 1.00 74.00 79 LYS A O 1
ATOM 579 N N . PRO A 1 80 ? 6.173 1.745 -22.948 1.00 71.50 80 PRO A N 1
ATOM 580 C CA . PRO A 1 80 ? 7.269 2.600 -23.416 1.00 71.50 80 PRO A CA 1
ATOM 581 C C . PRO A 1 80 ? 6.825 4.061 -23.635 1.00 71.50 80 PRO A C 1
ATOM 583 O O . PRO A 1 80 ? 5.638 4.345 -23.764 1.00 71.50 80 PRO A O 1
ATOM 586 N N . GLY A 1 81 ? 7.768 5.007 -23.653 1.00 76.88 81 GLY A N 1
ATOM 587 C CA . GLY A 1 81 ? 7.504 6.416 -24.007 1.00 76.88 81 GLY A CA 1
ATOM 588 C C . GLY A 1 81 ? 7.037 7.344 -22.875 1.00 76.88 81 GLY A C 1
ATOM 589 O O . GLY A 1 81 ? 7.246 8.545 -22.966 1.00 76.88 81 GLY A O 1
ATOM 590 N N . ILE A 1 82 ? 6.503 6.821 -21.767 1.00 84.06 82 ILE A N 1
ATOM 591 C CA . ILE A 1 82 ? 6.184 7.630 -20.572 1.00 84.06 82 ILE A CA 1
ATOM 592 C C . ILE A 1 82 ? 7.263 7.410 -19.501 1.00 84.06 82 ILE A C 1
ATOM 594 O O . ILE A 1 82 ? 7.741 6.282 -19.313 1.00 84.06 82 ILE A O 1
ATOM 598 N N . SER A 1 83 ? 7.652 8.481 -18.802 1.00 91.44 83 SER A N 1
ATOM 599 C CA . SER A 1 83 ? 8.608 8.424 -17.687 1.00 91.44 83 SER A CA 1
ATOM 600 C C . SER A 1 83 ? 8.114 7.472 -16.584 1.00 91.44 83 SER A C 1
ATOM 602 O O . SER A 1 83 ? 6.968 7.615 -16.143 1.00 91.44 83 SER A O 1
ATOM 604 N N . PRO A 1 84 ? 8.938 6.516 -16.103 1.00 93.69 84 PRO A N 1
ATOM 605 C CA . PRO A 1 84 ? 8.560 5.638 -14.995 1.00 93.69 84 PRO A CA 1
ATOM 606 C C . PRO A 1 84 ? 8.181 6.424 -13.738 1.00 93.69 84 PRO A C 1
ATOM 608 O O . PRO A 1 84 ? 7.230 6.060 -13.056 1.00 93.69 84 PRO A O 1
ATOM 611 N N . TRP A 1 85 ? 8.860 7.544 -13.480 1.00 95.94 85 TRP A N 1
ATOM 612 C CA . TRP A 1 85 ? 8.586 8.420 -12.340 1.00 95.94 85 TRP A CA 1
ATOM 613 C C . TRP A 1 85 ? 7.179 9.010 -12.380 1.00 95.94 85 TRP A C 1
ATOM 615 O O . TRP A 1 85 ? 6.453 8.925 -11.394 1.00 95.94 85 TRP A O 1
ATOM 625 N N . LEU A 1 86 ? 6.758 9.529 -13.539 1.00 95.44 86 LEU A N 1
ATOM 626 C CA . LEU A 1 86 ? 5.418 10.096 -13.702 1.00 95.44 86 LEU A CA 1
ATOM 627 C C . LEU A 1 86 ? 4.333 9.035 -13.476 1.00 95.44 86 LEU A C 1
ATOM 629 O O . LEU A 1 86 ? 3.320 9.302 -12.836 1.00 95.44 86 LEU A O 1
ATOM 633 N N . LYS A 1 87 ? 4.550 7.808 -13.961 1.00 95.06 87 LYS A N 1
ATOM 634 C CA . LYS A 1 87 ? 3.618 6.701 -13.710 1.00 95.06 87 LYS A CA 1
ATOM 635 C C . LYS A 1 87 ? 3.602 6.269 -12.253 1.00 95.06 87 LYS A C 1
ATOM 637 O O . LYS A 1 87 ? 2.526 6.006 -11.737 1.00 95.06 87 LYS A O 1
ATOM 642 N N . GLY A 1 88 ? 4.767 6.183 -11.612 1.00 96.81 88 GLY A N 1
ATOM 643 C CA . GLY A 1 88 ? 4.884 5.828 -10.200 1.00 96.81 88 GLY A CA 1
ATOM 644 C C . GLY A 1 88 ? 4.119 6.807 -9.317 1.00 96.81 88 GLY A C 1
ATOM 645 O O . GLY A 1 88 ? 3.312 6.381 -8.496 1.00 96.81 88 GLY A O 1
ATOM 646 N N . ILE A 1 89 ? 4.293 8.109 -9.559 1.00 97.69 89 ILE A N 1
ATOM 647 C CA . ILE A 1 89 ? 3.552 9.168 -8.863 1.00 97.69 89 ILE A CA 1
ATOM 648 C C . ILE A 1 89 ? 2.049 9.037 -9.120 1.00 97.69 89 ILE A C 1
ATOM 650 O O . ILE A 1 89 ? 1.283 8.990 -8.164 1.00 97.69 89 ILE A O 1
ATOM 654 N N . ASN A 1 90 ? 1.618 8.929 -10.381 1.00 96.94 90 ASN A N 1
ATOM 655 C CA . ASN A 1 90 ? 0.192 8.837 -10.711 1.00 96.94 90 ASN A CA 1
ATOM 656 C C . ASN A 1 90 ? -0.471 7.591 -10.112 1.00 96.94 90 ASN A C 1
ATOM 658 O O . ASN A 1 90 ? -1.521 7.703 -9.485 1.00 96.94 90 ASN A O 1
ATOM 662 N N . LEU A 1 91 ? 0.145 6.414 -10.256 1.00 96.94 91 LEU A N 1
ATOM 663 C CA . LEU A 1 91 ? -0.383 5.175 -9.683 1.00 96.94 91 LEU A CA 1
ATOM 664 C C . LEU A 1 91 ? -0.406 5.241 -8.156 1.00 96.94 91 LEU A C 1
ATOM 666 O O . LEU A 1 91 ? -1.408 4.869 -7.556 1.00 96.94 91 LEU A O 1
ATOM 670 N N . GLY A 1 92 ? 0.653 5.759 -7.529 1.00 98.00 92 GLY A N 1
ATOM 671 C CA . GLY A 1 92 ? 0.702 5.937 -6.081 1.00 98.00 92 GLY A CA 1
ATOM 672 C C . GLY A 1 92 ? -0.353 6.918 -5.564 1.00 98.00 92 GLY A C 1
ATOM 673 O O . GLY A 1 92 ? -1.015 6.633 -4.570 1.00 98.00 92 GLY A O 1
ATOM 674 N N . LEU A 1 93 ? -0.579 8.037 -6.260 1.00 98.31 93 LEU A N 1
ATOM 675 C CA . LEU A 1 93 ? -1.639 8.990 -5.923 1.00 98.31 93 LEU A CA 1
ATOM 676 C C . LEU A 1 93 ? -3.026 8.358 -6.058 1.00 98.31 93 LEU A C 1
ATOM 678 O O . LEU A 1 93 ? -3.817 8.435 -5.121 1.00 98.31 93 LEU A O 1
ATOM 682 N N . MET A 1 94 ? -3.315 7.703 -7.186 1.00 97.81 94 MET A N 1
ATOM 683 C CA . MET A 1 94 ? -4.602 7.035 -7.408 1.00 97.81 94 MET A CA 1
ATOM 684 C C . MET A 1 94 ? -4.864 5.958 -6.352 1.00 97.81 94 MET A C 1
ATOM 686 O O . MET A 1 94 ? -5.950 5.916 -5.774 1.00 97.81 94 MET A O 1
ATOM 690 N N . ALA A 1 95 ? -3.863 5.127 -6.060 1.00 96.94 95 ALA A N 1
ATOM 691 C CA . ALA A 1 95 ? -3.958 4.072 -5.060 1.00 96.94 95 ALA A CA 1
ATOM 692 C C . ALA A 1 95 ? -4.154 4.636 -3.650 1.00 96.94 95 ALA A C 1
ATOM 694 O O . ALA A 1 95 ? -5.049 4.204 -2.927 1.00 96.94 95 ALA A O 1
ATOM 695 N N . GLY A 1 96 ? -3.374 5.654 -3.283 1.00 97.06 96 GLY A N 1
ATOM 696 C CA . GLY A 1 96 ? -3.468 6.318 -1.989 1.00 97.06 96 GLY A CA 1
ATOM 697 C C . GLY A 1 96 ? -4.816 6.993 -1.761 1.00 97.06 96 GLY A C 1
ATOM 698 O O . GLY A 1 96 ? -5.429 6.820 -0.707 1.00 97.06 96 GLY A O 1
ATOM 699 N N . VAL A 1 97 ? -5.314 7.726 -2.761 1.00 96.81 97 VAL A N 1
ATOM 700 C CA . VAL A 1 97 ? -6.649 8.339 -2.713 1.00 96.81 97 VAL A CA 1
ATOM 701 C C . VAL A 1 97 ? -7.729 7.261 -2.643 1.00 96.81 97 VAL A C 1
ATOM 703 O O . VAL A 1 97 ? -8.667 7.385 -1.851 1.00 96.81 97 VAL A O 1
ATOM 706 N N . GLY A 1 98 ? -7.584 6.173 -3.404 1.00 94.75 98 GLY A N 1
ATOM 707 C CA . GLY A 1 98 ? -8.462 5.008 -3.321 1.00 94.75 98 GLY A CA 1
ATOM 708 C C . GLY A 1 98 ? -8.508 4.422 -1.908 1.00 94.75 98 GLY A C 1
ATOM 709 O O . GLY A 1 98 ? -9.583 4.287 -1.330 1.00 94.75 98 GLY A O 1
ATOM 710 N N . ALA A 1 99 ? -7.351 4.179 -1.294 1.00 94.62 99 ALA A N 1
ATOM 711 C CA . ALA A 1 99 ? -7.246 3.643 0.064 1.00 94.62 99 ALA A CA 1
ATOM 712 C C . ALA A 1 99 ? -7.887 4.548 1.136 1.00 94.62 99 ALA A C 1
ATOM 714 O O . ALA A 1 99 ? -8.325 4.067 2.182 1.00 94.62 99 ALA A O 1
ATOM 715 N N . VAL A 1 100 ? -7.978 5.855 0.885 1.00 95.00 100 VAL A N 1
ATOM 716 C CA . VAL A 1 100 ? -8.622 6.827 1.784 1.00 95.00 100 VAL A CA 1
ATOM 717 C C . VAL A 1 100 ? -10.137 6.928 1.560 1.00 95.00 100 VAL A C 1
ATOM 719 O O . VAL A 1 100 ? -10.894 7.132 2.510 1.00 95.00 100 VAL A O 1
ATOM 722 N N . THR A 1 101 ? -10.599 6.802 0.315 1.00 92.62 101 THR A N 1
ATOM 723 C CA . THR A 1 101 ? -11.984 7.137 -0.076 1.00 92.62 101 THR A CA 1
ATOM 724 C C . THR A 1 101 ? -12.885 5.925 -0.306 1.00 92.62 101 THR A C 1
ATOM 726 O O . THR A 1 101 ? -14.103 6.029 -0.184 1.00 92.62 101 THR A O 1
ATOM 729 N N . VAL A 1 102 ? -12.319 4.766 -0.632 1.00 92.31 102 VAL A N 1
ATOM 730 C CA . VAL A 1 102 ? -13.072 3.542 -0.941 1.00 92.31 102 VAL A CA 1
ATOM 731 C C . VAL A 1 102 ? -13.605 2.818 0.305 1.00 92.31 102 VAL A C 1
ATOM 733 O O . VAL A 1 102 ? -14.755 2.373 0.248 1.00 92.31 102 VAL A O 1
ATOM 736 N N . PRO A 1 103 ? -12.868 2.700 1.435 1.00 90.31 103 PRO A N 1
ATOM 737 C CA . PRO A 1 103 ? -13.288 1.840 2.548 1.00 90.31 103 PRO A CA 1
ATOM 738 C C . PRO A 1 103 ? -14.684 2.129 3.114 1.00 90.31 103 PRO A C 1
ATOM 740 O O . PRO A 1 103 ? -15.385 1.204 3.521 1.00 90.31 103 PRO A O 1
ATOM 743 N N . GLU A 1 104 ? -15.109 3.396 3.106 1.00 82.56 104 GLU A N 1
ATOM 744 C CA . GLU A 1 104 ? -16.432 3.810 3.591 1.00 82.56 104 GLU A CA 1
ATOM 745 C C . GLU A 1 104 ? -17.581 3.360 2.680 1.00 82.56 104 GLU A C 1
ATOM 747 O O . GLU A 1 104 ? -18.688 3.116 3.151 1.00 82.56 104 GLU A O 1
ATOM 752 N N . LYS A 1 105 ? -17.312 3.210 1.379 1.00 87.38 105 LYS A N 1
ATOM 753 C CA . LYS A 1 105 ? -18.321 2.891 0.359 1.00 87.38 105 LYS A CA 1
ATOM 754 C C . LYS A 1 105 ? -18.521 1.394 0.196 1.00 87.38 105 LYS A C 1
ATOM 756 O O . LYS A 1 105 ? -19.592 0.943 -0.191 1.00 87.38 105 LYS A O 1
ATOM 761 N N . VAL A 1 106 ? -17.485 0.615 0.492 1.00 86.19 106 VAL A N 1
ATOM 762 C CA . VAL A 1 106 ? -17.457 -0.824 0.210 1.00 86.19 106 VAL A CA 1
ATOM 763 C C . VAL A 1 106 ? -17.764 -1.668 1.438 1.00 86.19 106 VAL A C 1
ATOM 765 O O . VAL A 1 106 ? -17.408 -2.838 1.471 1.00 86.19 106 VAL A O 1
ATOM 768 N N . GLY A 1 107 ? -18.455 -1.117 2.442 1.00 85.12 107 GLY A N 1
ATOM 769 C CA . GLY A 1 107 ? -19.041 -1.871 3.555 1.00 85.12 107 GLY A CA 1
ATOM 770 C C . GLY A 1 107 ? -18.046 -2.745 4.325 1.00 85.12 107 GLY A C 1
ATOM 771 O O . GLY A 1 107 ? -18.328 -3.922 4.541 1.00 85.12 107 GLY A O 1
ATOM 772 N N . LEU A 1 108 ? -16.890 -2.187 4.703 1.00 87.06 108 LEU A N 1
ATOM 773 C CA . LEU A 1 108 ? -15.847 -2.849 5.511 1.00 87.06 108 LEU A CA 1
ATOM 774 C C . LEU A 1 108 ? -16.035 -2.615 7.023 1.00 87.06 108 LEU A C 1
ATOM 776 O O . LEU A 1 108 ? -15.080 -2.649 7.798 1.00 87.06 108 LEU A O 1
ATOM 780 N N . GLY A 1 109 ? -17.264 -2.341 7.457 1.00 84.69 109 GLY A N 1
ATOM 781 C CA . GLY A 1 109 ? -17.580 -1.931 8.826 1.00 84.69 109 GLY A CA 1
ATOM 782 C C . GLY A 1 109 ? -17.585 -0.411 9.016 1.00 84.69 109 GLY A C 1
ATOM 783 O O . GLY A 1 109 ? -16.996 0.339 8.237 1.00 84.69 109 GLY A O 1
ATOM 784 N N . LYS A 1 110 ? -18.280 0.041 10.066 1.00 80.69 110 LYS A N 1
ATOM 785 C CA . LYS A 1 110 ? -18.598 1.462 10.319 1.00 80.69 110 LYS A CA 1
ATOM 786 C C . LYS A 1 110 ? -17.362 2.342 10.548 1.00 80.69 110 LYS A C 1
ATOM 788 O O . LYS A 1 110 ? -17.381 3.526 10.243 1.00 80.69 110 LYS A O 1
ATOM 793 N N . ASP A 1 111 ? -16.284 1.761 11.056 1.00 88.38 111 ASP A N 1
ATOM 794 C CA . ASP A 1 111 ? -15.019 2.423 11.387 1.00 88.38 111 ASP A CA 1
ATOM 795 C C . ASP A 1 111 ? -13.938 2.251 10.303 1.00 88.38 111 ASP A C 1
ATOM 797 O O . ASP A 1 111 ? -12.818 2.724 10.484 1.00 88.38 111 ASP A O 1
ATOM 801 N N . ALA A 1 112 ? -14.245 1.616 9.162 1.00 87.69 112 ALA A N 1
ATOM 802 C CA . ALA A 1 112 ? -13.260 1.348 8.107 1.00 87.69 112 ALA A CA 1
ATOM 803 C C . ALA A 1 112 ? -12.576 2.621 7.587 1.00 87.69 112 ALA A C 1
ATOM 805 O O . ALA A 1 112 ? -11.374 2.626 7.332 1.00 87.69 112 ALA A O 1
ATOM 806 N N . ALA A 1 113 ? -13.328 3.719 7.493 1.00 86.75 113 ALA A N 1
ATOM 807 C CA . ALA A 1 113 ? -12.805 5.035 7.144 1.00 86.75 113 ALA A CA 1
ATOM 808 C C . ALA A 1 113 ? -11.697 5.502 8.106 1.00 86.75 113 ALA A C 1
ATOM 810 O O . ALA A 1 113 ? -10.690 6.070 7.688 1.00 86.75 113 ALA A O 1
ATOM 811 N N . LEU A 1 114 ? -11.839 5.231 9.404 1.00 90.88 114 LEU A N 1
ATOM 812 C CA . LEU A 1 114 ? -10.879 5.673 10.414 1.00 90.88 114 LEU A CA 1
ATOM 813 C C . LEU A 1 114 ? -9.537 4.939 10.295 1.00 90.88 114 LEU A C 1
ATOM 815 O O . LEU A 1 114 ? -8.527 5.448 10.770 1.00 90.88 114 LEU A O 1
ATOM 819 N N . LEU A 1 115 ? -9.488 3.788 9.617 1.00 92.19 115 LEU A N 1
ATOM 820 C CA . LEU A 1 115 ? -8.245 3.044 9.409 1.00 92.19 115 LEU A CA 1
ATOM 821 C C . LEU A 1 115 ? -7.252 3.810 8.528 1.00 92.19 115 LEU A C 1
ATOM 823 O O . LEU A 1 115 ? -6.050 3.660 8.714 1.00 92.19 115 LEU A O 1
ATOM 827 N N . THR A 1 116 ? -7.720 4.643 7.598 1.00 90.31 116 THR A N 1
ATOM 828 C CA . THR A 1 116 ? -6.847 5.377 6.662 1.00 90.31 116 THR A CA 1
ATOM 829 C C . THR A 1 116 ? -7.002 6.889 6.735 1.00 90.31 116 THR A C 1
ATOM 831 O O . THR A 1 116 ? -6.101 7.611 6.313 1.00 90.31 116 THR A O 1
ATOM 834 N N . LYS A 1 117 ? -8.091 7.394 7.328 1.00 92.00 117 LYS A N 1
ATOM 835 C CA . LYS A 1 117 ? -8.364 8.833 7.451 1.00 92.00 117 LYS A CA 1
ATOM 836 C C . LYS A 1 117 ? -8.920 9.259 8.812 1.00 92.00 117 LYS A C 1
ATOM 838 O O . LYS A 1 117 ? -9.772 10.137 8.876 1.00 92.00 117 LYS A O 1
ATOM 843 N N . LYS A 1 118 ? -8.411 8.691 9.916 1.00 91.00 118 LYS A N 1
ATOM 844 C CA . LYS A 1 118 ? -8.747 9.158 11.283 1.00 91.00 118 LYS A CA 1
ATOM 845 C C . LYS A 1 118 ? -8.494 10.658 11.471 1.00 91.00 118 LYS A C 1
ATOM 847 O O . LYS A 1 118 ? -9.254 11.340 12.145 1.00 91.00 118 LYS A O 1
ATOM 852 N N . THR A 1 119 ? -7.405 11.156 10.889 1.00 93.25 119 THR A N 1
ATOM 853 C CA . THR A 1 119 ? -7.029 12.575 10.850 1.00 93.25 119 THR A CA 1
ATOM 854 C C . THR A 1 119 ? -6.522 12.930 9.455 1.00 93.25 119 THR A C 1
ATOM 856 O O . THR A 1 119 ? -6.108 12.040 8.705 1.00 93.25 119 THR A O 1
ATOM 859 N N . THR A 1 120 ? -6.448 14.223 9.127 1.00 93.94 120 THR A N 1
ATOM 860 C CA . THR A 1 120 ? -5.815 14.696 7.882 1.00 93.94 120 THR A CA 1
ATOM 861 C C . THR A 1 120 ? -4.386 14.173 7.749 1.00 93.94 120 THR A C 1
ATOM 863 O O . THR A 1 120 ? -4.001 13.688 6.690 1.00 93.94 120 THR A O 1
ATOM 866 N N . ALA A 1 121 ? -3.618 14.163 8.844 1.00 94.50 121 ALA A N 1
ATOM 867 C CA . ALA A 1 121 ? -2.268 13.604 8.857 1.00 94.50 121 ALA A CA 1
ATOM 868 C C . ALA A 1 121 ? -2.248 12.098 8.531 1.00 94.50 121 ALA A C 1
ATOM 870 O O . ALA A 1 121 ? -1.354 11.641 7.821 1.00 94.50 121 ALA A O 1
ATOM 871 N N . THR A 1 122 ? -3.240 11.331 8.998 1.00 94.75 122 THR A N 1
ATOM 872 C CA . THR A 1 122 ? -3.376 9.892 8.689 1.00 94.75 122 THR A CA 1
ATOM 873 C C . THR A 1 122 ? -3.666 9.678 7.201 1.00 94.75 122 THR A C 1
ATOM 875 O O . THR A 1 122 ? -3.036 8.833 6.566 1.00 94.75 122 THR A O 1
ATOM 878 N N . ALA A 1 123 ? -4.560 10.491 6.627 1.00 95.94 123 ALA A N 1
ATOM 879 C CA . ALA A 1 123 ? -4.907 10.436 5.208 1.00 95.94 123 ALA A CA 1
ATOM 880 C C . ALA A 1 123 ? -3.708 10.792 4.319 1.00 95.94 123 ALA A C 1
ATOM 882 O O . ALA A 1 123 ? -3.362 10.035 3.414 1.00 95.94 123 ALA A O 1
ATOM 883 N N . VAL A 1 124 ? -3.014 11.892 4.631 1.00 97.19 124 VAL A N 1
ATOM 884 C CA . VAL A 1 124 ? -1.792 12.304 3.922 1.00 97.19 124 VAL A CA 1
ATOM 885 C C . VAL A 1 124 ? -0.707 11.237 4.040 1.00 97.19 124 VAL A C 1
ATOM 887 O O . VAL A 1 124 ? -0.056 10.920 3.050 1.00 97.19 124 VAL A O 1
ATOM 890 N N . THR A 1 125 ? -0.543 10.631 5.220 1.00 97.56 125 THR A N 1
ATOM 891 C CA . THR A 1 125 ? 0.415 9.533 5.414 1.00 97.56 125 THR A CA 1
ATOM 892 C C . THR A 1 125 ? 0.048 8.321 4.560 1.00 97.56 125 THR A C 1
ATOM 894 O O . THR A 1 125 ? 0.929 7.750 3.927 1.00 97.56 125 THR A O 1
ATOM 897 N N . THR A 1 126 ? -1.236 7.956 4.477 1.00 97.69 126 THR A N 1
ATOM 898 C CA . THR A 1 126 ? -1.703 6.872 3.598 1.00 97.69 126 THR A CA 1
ATOM 899 C C . THR A 1 126 ? -1.333 7.155 2.146 1.00 97.69 126 THR A C 1
ATOM 901 O O . THR A 1 126 ? -0.679 6.334 1.511 1.00 97.69 126 THR A O 1
ATOM 904 N N . VAL A 1 127 ? -1.677 8.338 1.629 1.00 98.19 127 VAL A N 1
ATOM 905 C CA . VAL A 1 127 ? -1.346 8.715 0.246 1.00 98.19 127 VAL A CA 1
ATOM 906 C C . VAL A 1 127 ? 0.168 8.724 0.021 1.00 98.19 127 VAL A C 1
ATOM 908 O O . VAL A 1 127 ? 0.649 8.164 -0.962 1.00 98.19 127 VAL A O 1
ATOM 911 N N . GLY A 1 128 ? 0.928 9.297 0.955 1.00 98.19 128 GLY A N 1
ATOM 912 C CA . GLY A 1 128 ? 2.386 9.359 0.893 1.00 98.19 128 GLY A CA 1
ATOM 913 C C . GLY A 1 128 ? 3.049 7.982 0.850 1.00 98.19 128 GLY A C 1
ATOM 914 O O . GLY A 1 128 ? 3.991 7.790 0.085 1.00 98.19 128 GLY A O 1
ATOM 915 N N . LEU A 1 129 ? 2.530 7.007 1.602 1.00 98.44 129 LEU A N 1
ATOM 916 C CA . LEU A 1 129 ? 3.008 5.622 1.569 1.00 98.44 129 LEU A CA 1
ATOM 917 C C . LEU A 1 129 ? 2.834 4.994 0.175 1.00 98.44 129 LEU A C 1
ATOM 919 O O . LEU A 1 129 ? 3.776 4.400 -0.351 1.00 98.44 129 LEU A O 1
ATOM 923 N N . TYR A 1 130 ? 1.670 5.164 -0.461 1.00 98.50 130 TYR A N 1
ATOM 924 C CA . TYR A 1 130 ? 1.441 4.641 -1.815 1.00 98.50 130 TYR A CA 1
ATOM 925 C C . TYR A 1 130 ? 2.287 5.356 -2.875 1.00 98.50 130 TYR A C 1
ATOM 927 O O . TYR A 1 130 ? 2.813 4.705 -3.781 1.00 98.50 130 TYR A O 1
ATOM 935 N N . VAL A 1 131 ? 2.473 6.674 -2.752 1.00 98.62 131 VAL A N 1
ATOM 936 C CA . VAL A 1 131 ? 3.399 7.428 -3.614 1.00 98.62 131 VAL A CA 1
ATOM 937 C C . VAL A 1 131 ? 4.829 6.912 -3.450 1.00 98.62 131 VAL A C 1
ATOM 939 O O . VAL A 1 131 ? 5.497 6.676 -4.453 1.00 98.62 131 VAL A O 1
ATOM 942 N N . LEU A 1 132 ? 5.282 6.649 -2.221 1.00 98.50 132 LEU A N 1
ATOM 943 C CA . LEU A 1 132 ? 6.595 6.057 -1.953 1.00 98.50 132 LEU A CA 1
ATOM 944 C C . LEU A 1 132 ? 6.753 4.686 -2.626 1.00 98.50 132 LEU A C 1
ATOM 946 O O . LEU A 1 132 ? 7.774 4.450 -3.275 1.00 98.50 132 LEU A O 1
ATOM 950 N N . GLY A 1 133 ? 5.742 3.815 -2.548 1.00 98.38 133 GLY A N 1
ATOM 951 C CA . GLY A 1 133 ? 5.738 2.537 -3.272 1.00 98.38 133 GLY A CA 1
ATOM 952 C C . GLY A 1 133 ? 5.857 2.720 -4.790 1.00 98.38 133 GLY A C 1
ATOM 953 O O . GLY A 1 133 ? 6.678 2.072 -5.444 1.00 98.38 133 GLY A O 1
ATOM 954 N N . GLY A 1 134 ? 5.116 3.677 -5.354 1.00 98.19 134 GLY A N 1
ATOM 955 C CA . GLY A 1 134 ? 5.184 4.012 -6.778 1.00 98.19 134 GLY A CA 1
ATOM 956 C C . GLY A 1 134 ? 6.548 4.555 -7.215 1.00 98.19 134 GLY A C 1
ATOM 957 O O . GLY A 1 134 ? 7.052 4.179 -8.276 1.00 98.19 134 GLY A O 1
ATOM 958 N N . LEU A 1 135 ? 7.179 5.396 -6.392 1.00 98.25 135 LEU A N 1
ATOM 959 C CA . LEU A 1 135 ? 8.532 5.911 -6.625 1.00 98.25 135 LEU A CA 1
ATOM 960 C C . LEU A 1 135 ? 9.586 4.798 -6.549 1.00 98.25 135 LEU A C 1
ATOM 962 O O . LEU A 1 135 ? 10.483 4.752 -7.391 1.00 98.25 135 LEU A O 1
ATOM 966 N N . ALA A 1 136 ? 9.462 3.870 -5.598 1.00 98.12 136 ALA A N 1
ATOM 967 C CA . ALA A 1 136 ? 10.348 2.712 -5.503 1.00 98.12 136 ALA A CA 1
ATOM 968 C C . ALA A 1 136 ? 10.237 1.811 -6.747 1.00 98.12 136 ALA A C 1
ATOM 970 O O . ALA A 1 136 ? 11.255 1.442 -7.341 1.00 98.12 136 ALA A O 1
ATOM 971 N N . ALA A 1 137 ? 9.015 1.537 -7.215 1.00 97.38 137 ALA A N 1
ATOM 972 C CA . ALA A 1 137 ? 8.799 0.827 -8.475 1.00 97.38 137 ALA A C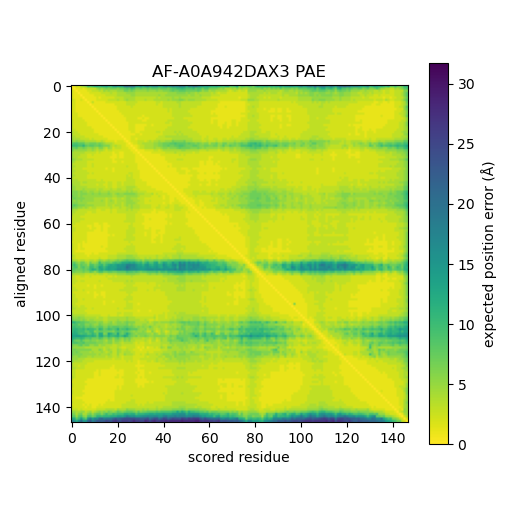A 1
ATOM 973 C C . ALA A 1 137 ? 9.404 1.580 -9.674 1.00 97.38 137 ALA A C 1
ATOM 975 O O . ALA A 1 137 ? 10.047 0.973 -10.536 1.00 97.38 137 ALA A O 1
ATOM 976 N N . ALA A 1 138 ? 9.261 2.909 -9.721 1.00 96.75 138 ALA A N 1
ATOM 977 C CA . ALA A 1 138 ? 9.851 3.744 -10.765 1.00 96.75 138 ALA A CA 1
ATOM 978 C C . ALA A 1 138 ? 11.383 3.695 -10.773 1.00 96.75 138 ALA A C 1
ATOM 980 O O . ALA A 1 138 ? 11.973 3.573 -11.849 1.00 96.75 138 ALA A O 1
ATOM 981 N N . ALA A 1 139 ? 12.021 3.723 -9.602 1.00 96.19 139 ALA A N 1
ATOM 982 C CA . ALA A 1 139 ? 13.471 3.619 -9.475 1.00 96.19 139 ALA A CA 1
ATOM 983 C C . ALA A 1 139 ? 13.993 2.295 -10.062 1.00 96.19 139 ALA A C 1
ATOM 985 O O . ALA A 1 139 ? 14.897 2.301 -10.901 1.00 96.19 139 ALA A O 1
ATOM 986 N N . VAL A 1 140 ? 13.369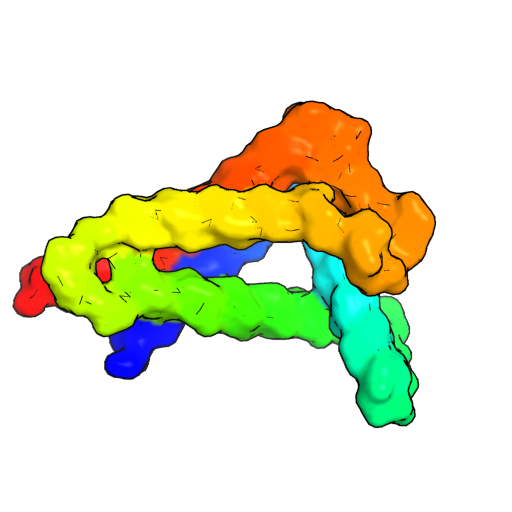 1.164 -9.712 1.00 95.44 140 VAL A N 1
ATOM 987 C CA . VAL A 1 140 ? 13.753 -0.155 -10.248 1.00 95.44 140 VAL A CA 1
ATOM 988 C C . VAL A 1 140 ? 13.462 -0.259 -11.749 1.00 95.44 140 VAL A C 1
ATOM 990 O O . VAL A 1 140 ? 14.284 -0.772 -12.514 1.00 95.44 140 VAL A O 1
ATOM 993 N N . ALA A 1 141 ? 12.330 0.281 -12.210 1.00 93.19 141 ALA A N 1
ATOM 994 C CA . ALA A 1 141 ? 12.005 0.337 -13.634 1.00 93.19 141 ALA A CA 1
ATOM 995 C C . ALA A 1 141 ? 13.026 1.164 -14.436 1.00 93.19 141 ALA A C 1
ATOM 997 O O . ALA A 1 141 ? 13.370 0.790 -15.559 1.00 93.19 141 ALA A O 1
ATOM 998 N N . GLN A 1 142 ? 13.535 2.258 -13.863 1.00 91.44 142 GLN A N 1
ATOM 999 C CA . GLN A 1 142 ? 14.533 3.117 -14.497 1.00 91.44 142 GLN A CA 1
ATOM 1000 C C . GLN A 1 142 ? 15.882 2.406 -14.661 1.00 91.44 142 GLN A C 1
ATOM 1002 O O . GLN A 1 142 ? 16.497 2.523 -15.721 1.00 91.44 142 GLN A O 1
ATOM 1007 N N . ILE A 1 143 ? 16.322 1.631 -13.662 1.00 88.06 143 ILE A N 1
ATOM 1008 C CA . ILE A 1 143 ? 17.544 0.808 -13.761 1.00 88.06 143 ILE A CA 1
ATOM 1009 C C . ILE A 1 143 ? 17.419 -0.172 -14.934 1.00 88.06 143 ILE A C 1
ATOM 1011 O O . ILE A 1 143 ? 18.333 -0.298 -15.746 1.00 88.06 143 ILE A O 1
ATOM 1015 N N . GLY A 1 144 ? 16.252 -0.806 -15.082 1.00 78.19 144 GLY A N 1
ATOM 1016 C CA . GLY A 1 144 ? 15.977 -1.742 -16.172 1.00 78.19 144 GLY A CA 1
ATOM 1017 C C . GLY A 1 144 ? 15.882 -1.123 -17.575 1.00 78.19 144 GLY A C 1
ATOM 1018 O O . GLY A 1 144 ? 15.886 -1.890 -18.538 1.00 78.19 144 GLY A O 1
ATOM 1019 N N . ARG A 1 145 ? 15.784 0.214 -17.694 1.00 75.81 145 ARG A N 1
ATOM 1020 C CA . ARG A 1 145 ? 15.785 0.970 -18.967 1.00 75.81 145 ARG A CA 1
ATOM 1021 C C . ARG A 1 145 ? 17.172 1.459 -19.393 1.00 75.81 145 ARG A C 1
ATOM 1023 O O . ARG A 1 145 ? 17.325 1.835 -20.545 1.00 75.81 145 ARG A O 1
ATOM 1030 N N . LYS A 1 146 ? 18.160 1.487 -18.491 1.00 59.62 146 LYS A N 1
ATOM 1031 C CA . LYS A 1 146 ? 19.543 1.921 -18.785 1.00 59.62 146 LYS A CA 1
ATOM 1032 C C . LYS A 1 146 ? 20.402 0.833 -19.466 1.00 59.62 146 LYS A C 1
ATOM 1034 O O . LYS A 1 146 ? 21.623 0.937 -19.452 1.00 59.62 146 LYS A O 1
ATOM 1039 N N . LYS A 1 147 ? 19.783 -0.203 -20.034 1.00 48.12 147 LYS A N 1
ATOM 1040 C CA . LYS A 1 147 ? 20.437 -1.243 -20.837 1.00 48.12 147 LYS A CA 1
ATOM 1041 C C 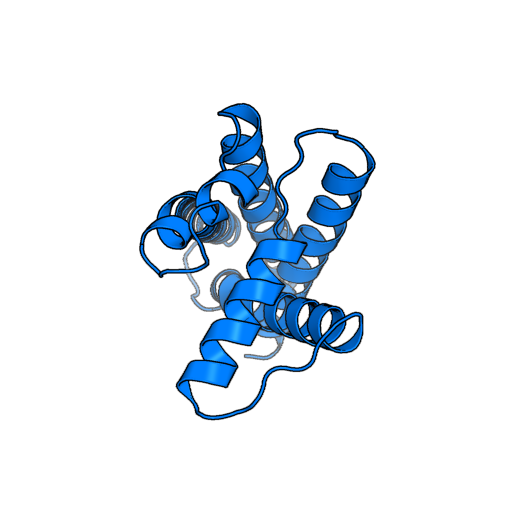. LYS A 1 147 ? 19.805 -1.294 -22.211 1.00 48.12 147 LYS A C 1
ATOM 1043 O O . LYS A 1 147 ? 18.553 -1.288 -22.241 1.00 48.12 147 LYS A O 1
#

Radius of gyration: 15.53 Å; Cα contacts (8 Å, |Δi|>4): 229; chains: 1; bounding box: 40×34×42 Å